Protein AF-A0A919ZYT2-F1 (afdb_monomer_lite)

Structure (mmCIF, N/CA/C/O backbone):
data_AF-A0A919ZYT2-F1
#
_entry.id   AF-A0A919ZYT2-F1
#
loop_
_atom_site.group_PDB
_atom_site.id
_atom_site.type_symbol
_atom_site.label_atom_id
_atom_site.label_alt_id
_atom_site.label_comp_id
_atom_site.label_asym_id
_atom_site.label_entity_id
_atom_site.label_seq_id
_atom_site.pdbx_PDB_ins_code
_atom_site.Cartn_x
_atom_site.Cartn_y
_atom_site.Cartn_z
_atom_site.occupancy
_atom_site.B_iso_or_equiv
_atom_site.auth_seq_id
_atom_site.auth_comp_id
_atom_site.auth_asym_id
_atom_site.auth_atom_id
_atom_site.pdbx_PDB_model_num
ATOM 1 N N . MET A 1 1 ? -15.540 -2.327 13.214 1.00 81.44 1 MET A N 1
ATOM 2 C CA . MET A 1 1 ? -14.939 -3.097 12.108 1.00 81.44 1 MET A CA 1
ATOM 3 C C . MET A 1 1 ? -13.554 -2.520 11.937 1.00 81.44 1 MET A C 1
ATOM 5 O O . MET A 1 1 ? -13.462 -1.298 11.930 1.00 81.44 1 MET A O 1
ATOM 9 N N . ALA A 1 2 ? -12.532 -3.370 11.869 1.00 93.25 2 ALA A N 1
ATOM 10 C CA . ALA A 1 2 ? -11.154 -2.923 11.723 1.00 93.25 2 ALA A CA 1
ATOM 11 C C . ALA A 1 2 ? -10.969 -2.165 10.400 1.00 93.25 2 ALA A C 1
ATOM 13 O O . ALA A 1 2 ? -11.539 -2.559 9.382 1.00 93.25 2 ALA A O 1
ATOM 14 N N . THR A 1 3 ? -10.181 -1.091 10.424 1.00 97.62 3 THR A N 1
ATOM 15 C CA . THR A 1 3 ? -9.808 -0.326 9.226 1.00 97.62 3 THR A CA 1
ATOM 16 C C . THR A 1 3 ? -8.878 -1.168 8.356 1.00 97.62 3 THR A C 1
ATOM 18 O O . THR A 1 3 ? -7.822 -1.604 8.813 1.00 97.62 3 THR A O 1
ATOM 21 N N . LYS A 1 4 ? -9.229 -1.391 7.093 1.00 98.31 4 LYS A N 1
ATOM 22 C CA . LYS A 1 4 ? -8.423 -2.173 6.152 1.00 98.31 4 LYS A CA 1
ATOM 23 C C . LYS A 1 4 ? -7.386 -1.297 5.476 1.00 98.31 4 LYS A C 1
ATOM 25 O O . LYS A 1 4 ? -7.728 -0.421 4.682 1.00 98.31 4 LYS A O 1
ATOM 30 N N . ILE A 1 5 ? -6.113 -1.562 5.738 1.00 98.31 5 ILE A N 1
ATOM 31 C CA . ILE A 1 5 ? -5.006 -0.774 5.195 1.00 98.31 5 ILE A CA 1
ATOM 32 C C . ILE A 1 5 ? -4.264 -1.590 4.142 1.00 98.31 5 ILE A C 1
ATOM 34 O O . ILE A 1 5 ? -3.571 -2.558 4.451 1.00 98.31 5 ILE A O 1
ATOM 38 N N . GLY A 1 6 ? -4.404 -1.191 2.881 1.00 98.12 6 GLY A N 1
ATOM 39 C CA . GLY A 1 6 ? -3.679 -1.766 1.759 1.00 98.12 6 GLY A CA 1
ATOM 40 C C . GLY A 1 6 ? -2.252 -1.239 1.665 1.00 98.12 6 GLY A C 1
ATOM 41 O O . GLY A 1 6 ? -2.021 -0.030 1.680 1.00 98.12 6 GLY A O 1
ATOM 42 N N . THR A 1 7 ? -1.287 -2.143 1.522 1.00 97.75 7 THR A N 1
ATOM 43 C CA . THR A 1 7 ? 0.126 -1.796 1.309 1.00 97.75 7 THR A CA 1
ATOM 44 C C . THR A 1 7 ? 0.849 -2.898 0.533 1.00 97.75 7 THR A C 1
ATOM 46 O O . THR A 1 7 ? 0.336 -4.008 0.362 1.00 97.75 7 THR A O 1
ATOM 49 N N . ARG A 1 8 ? 2.069 -2.620 0.070 1.00 95.94 8 ARG A N 1
ATOM 50 C CA . ARG A 1 8 ? 2.965 -3.646 -0.490 1.00 95.94 8 ARG A CA 1
ATOM 51 C C . ARG A 1 8 ? 3.556 -4.517 0.621 1.00 95.94 8 ARG A C 1
ATOM 53 O O . ARG A 1 8 ? 3.715 -4.087 1.755 1.00 95.94 8 ARG A O 1
ATOM 60 N N . GLY A 1 9 ? 3.988 -5.729 0.275 1.00 94.00 9 GLY A N 1
ATOM 61 C CA . GLY A 1 9 ? 4.523 -6.701 1.246 1.00 94.00 9 GLY A CA 1
ATOM 62 C C . GLY A 1 9 ? 5.970 -6.478 1.704 1.00 94.00 9 GLY A C 1
ATOM 63 O O . GLY A 1 9 ? 6.514 -7.301 2.435 1.00 94.00 9 GLY A O 1
ATOM 64 N N . SER A 1 10 ? 6.641 -5.413 1.253 1.00 93.31 10 SER A N 1
ATOM 65 C CA . SER A 1 10 ? 8.031 -5.157 1.651 1.00 93.31 10 SER A CA 1
ATOM 66 C C . SER A 1 10 ? 8.127 -4.733 3.121 1.00 93.31 10 SER A C 1
ATOM 68 O O . SER A 1 10 ? 7.240 -4.050 3.630 1.00 93.31 10 SER A O 1
ATOM 70 N N . LYS A 1 11 ? 9.244 -5.049 3.793 1.00 95.50 11 LYS A N 1
ATOM 71 C CA . LYS A 1 11 ? 9.474 -4.636 5.193 1.00 95.50 11 LYS A CA 1
ATOM 72 C C . LYS A 1 11 ? 9.326 -3.125 5.399 1.00 95.50 11 LYS A C 1
ATOM 74 O O . LYS A 1 11 ? 8.779 -2.699 6.408 1.00 95.50 11 LYS A O 1
ATOM 79 N N . LEU A 1 12 ? 9.791 -2.325 4.436 1.00 94.69 12 LEU A N 1
ATOM 80 C CA . LEU A 1 12 ? 9.654 -0.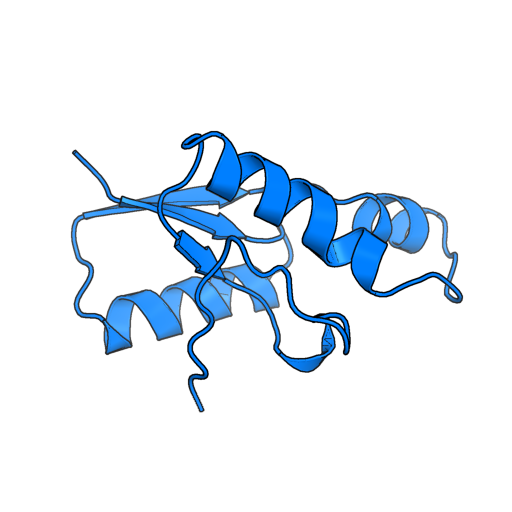869 4.483 1.00 94.69 12 LEU A CA 1
ATOM 81 C C . LEU A 1 12 ? 8.189 -0.434 4.362 1.00 94.69 12 LEU A C 1
ATOM 83 O O . LEU A 1 12 ? 7.750 0.422 5.116 1.00 94.69 12 LEU A O 1
ATOM 87 N N . ALA A 1 13 ? 7.433 -1.042 3.447 1.00 95.94 13 ALA A N 1
ATOM 88 C CA . ALA A 1 13 ? 6.022 -0.723 3.238 1.00 95.94 13 ALA A CA 1
ATOM 89 C C . ALA A 1 13 ? 5.154 -1.080 4.458 1.00 95.94 13 ALA A C 1
ATOM 91 O O . ALA A 1 13 ? 4.256 -0.322 4.808 1.00 95.94 13 ALA A O 1
ATOM 92 N N . LEU A 1 14 ? 5.467 -2.181 5.150 1.00 97.12 14 LEU A N 1
ATOM 93 C CA . LEU A 1 14 ? 4.835 -2.522 6.428 1.00 97.12 14 LEU A CA 1
ATOM 94 C C . LEU A 1 14 ? 5.191 -1.502 7.516 1.00 97.12 14 LEU A C 1
ATOM 96 O O . LEU A 1 14 ? 4.306 -1.014 8.206 1.00 97.12 14 LEU A O 1
ATOM 100 N N . LYS A 1 15 ? 6.464 -1.097 7.609 1.00 96.94 15 LYS A N 1
ATOM 101 C CA . LYS A 1 15 ? 6.881 -0.080 8.584 1.00 96.94 15 LYS A CA 1
ATOM 102 C C . LYS A 1 15 ? 6.223 1.283 8.341 1.00 96.94 15 LYS A C 1
ATOM 104 O O . LYS A 1 15 ? 5.967 2.016 9.288 1.00 96.94 15 LYS A O 1
ATOM 109 N N . GLN A 1 16 ? 5.941 1.621 7.084 1.00 97.06 16 GLN A N 1
ATOM 110 C CA . GLN A 1 16 ? 5.194 2.829 6.726 1.00 97.06 16 GLN A CA 1
ATOM 111 C C . GLN A 1 16 ? 3.741 2.778 7.202 1.00 97.06 16 GLN A C 1
ATOM 113 O O . GLN A 1 16 ? 3.209 3.818 7.576 1.00 97.06 16 GLN A O 1
ATOM 118 N N . VAL A 1 17 ? 3.115 1.596 7.233 1.00 97.50 17 VAL A N 1
ATOM 119 C CA . VAL A 1 17 ? 1.783 1.448 7.836 1.00 97.50 17 VAL A CA 1
ATOM 120 C C . VAL A 1 17 ? 1.842 1.781 9.320 1.00 97.50 17 VAL A C 1
ATOM 122 O O . VAL A 1 17 ? 1.040 2.602 9.744 1.00 97.50 17 VAL A O 1
ATOM 125 N N . ASP A 1 18 ? 2.816 1.241 10.065 1.00 96.31 18 ASP A N 1
ATOM 126 C CA . ASP A 1 18 ? 2.977 1.533 11.501 1.00 96.31 18 ASP A CA 1
ATOM 127 C C . ASP A 1 18 ? 3.045 3.045 11.776 1.00 96.31 18 ASP A C 1
ATOM 129 O O . ASP A 1 18 ? 2.378 3.542 12.677 1.00 96.31 18 ASP A O 1
ATOM 133 N N . ILE A 1 19 ? 3.823 3.779 10.971 1.00 96.06 19 ILE A N 1
ATOM 134 C CA . ILE A 1 19 ? 3.973 5.238 11.100 1.00 96.06 19 ILE A CA 1
ATOM 135 C C . ILE A 1 19 ? 2.631 5.940 10.862 1.00 96.06 19 ILE A C 1
ATOM 137 O O . ILE A 1 19 ? 2.225 6.795 11.642 1.00 96.06 19 ILE A O 1
ATOM 141 N N . VAL A 1 20 ? 1.924 5.570 9.791 1.00 96.50 20 VAL A N 1
ATOM 142 C CA . VAL A 1 20 ? 0.656 6.214 9.419 1.00 96.50 20 VAL A CA 1
ATOM 143 C C . VAL A 1 20 ? -0.446 5.924 10.438 1.00 96.50 20 VAL A C 1
ATOM 145 O O . VAL A 1 20 ? -1.223 6.820 10.756 1.00 96.50 20 VAL A O 1
ATOM 148 N N . VAL A 1 21 ? -0.541 4.698 10.962 1.00 96.50 21 VAL A N 1
ATOM 149 C CA . VAL A 1 21 ? -1.568 4.370 11.967 1.00 96.50 21 VAL A CA 1
ATOM 150 C C . VAL A 1 21 ? -1.295 5.047 13.304 1.00 96.50 21 VAL A C 1
ATOM 152 O O . VAL A 1 21 ? -2.251 5.445 13.965 1.00 96.50 21 VAL A O 1
ATOM 155 N N . GLU A 1 22 ? -0.024 5.217 13.678 1.00 95.94 22 GLU A N 1
ATOM 156 C CA . GLU A 1 22 ? 0.375 5.967 14.870 1.00 95.94 22 GLU A CA 1
ATOM 157 C C . GLU A 1 22 ? -0.018 7.445 14.736 1.00 95.94 22 GLU A C 1
ATOM 159 O O . GLU A 1 22 ? -0.729 7.964 15.595 1.00 95.94 22 GLU A O 1
ATOM 164 N N . GLU A 1 23 ? 0.339 8.084 13.619 1.00 95.56 23 GLU A N 1
ATOM 165 C CA . GLU A 1 23 ? 0.026 9.494 13.345 1.00 95.56 23 GLU A CA 1
ATOM 166 C C . GLU A 1 23 ? -1.488 9.760 13.275 1.00 95.56 23 GLU A C 1
ATOM 168 O O . GLU A 1 23 ? -1.986 10.775 13.759 1.00 95.56 23 GLU A O 1
ATOM 173 N N . LEU A 1 24 ? -2.251 8.830 12.691 1.00 95.00 24 LEU A N 1
ATOM 174 C CA . LEU A 1 24 ? -3.705 8.948 12.561 1.00 95.00 24 LEU A CA 1
ATOM 175 C C . LEU A 1 24 ? -4.479 8.441 13.790 1.00 95.00 24 LEU A C 1
ATOM 177 O O . LEU A 1 24 ? -5.708 8.538 13.811 1.00 95.00 24 LEU A O 1
ATOM 181 N N . GLY A 1 25 ? -3.799 7.887 14.798 1.00 96.12 25 GLY A N 1
ATOM 182 C CA . GLY A 1 25 ? -4.438 7.318 15.987 1.00 96.12 25 GLY A CA 1
ATOM 183 C C . GLY A 1 25 ? -5.357 6.126 15.690 1.00 96.12 25 GLY A C 1
ATOM 184 O O . GLY A 1 25 ? -6.358 5.926 16.382 1.00 96.12 25 GLY A O 1
ATOM 185 N N . ILE A 1 26 ? -5.053 5.340 14.653 1.00 96.25 26 ILE A N 1
ATOM 186 C CA . ILE A 1 26 ? -5.851 4.178 14.244 1.00 96.25 26 ILE A CA 1
ATOM 187 C C . ILE A 1 26 ? -5.440 2.971 15.091 1.00 96.25 26 ILE A C 1
ATOM 189 O O . ILE A 1 26 ? -4.358 2.414 14.926 1.00 96.25 26 ILE A O 1
ATOM 193 N N . SER A 1 27 ? -6.324 2.545 15.991 1.00 94.44 27 SER A N 1
ATOM 194 C CA . SER A 1 27 ? -6.062 1.446 16.931 1.00 94.44 27 SER A CA 1
ATOM 195 C C . SER A 1 27 ? -6.606 0.084 16.487 1.00 94.44 27 SER A C 1
ATOM 197 O O . SER A 1 27 ? -6.022 -0.938 16.839 1.00 94.44 27 SER A O 1
ATOM 199 N N . ASP A 1 28 ? -7.696 0.054 15.713 1.00 97.12 28 ASP A N 1
ATOM 200 C CA . ASP A 1 28 ? -8.322 -1.169 15.186 1.00 97.12 28 ASP A CA 1
ATOM 201 C C . ASP A 1 28 ? -8.155 -1.214 13.662 1.00 97.12 28 ASP A C 1
ATOM 203 O O . ASP A 1 28 ? -8.904 -0.566 12.921 1.00 97.12 28 ASP A O 1
ATOM 207 N N . TYR A 1 29 ? -7.133 -1.931 13.191 1.00 97.88 29 TYR A N 1
ATOM 208 C CA . TYR A 1 29 ? -6.820 -2.065 11.769 1.00 97.88 29 TYR A CA 1
ATOM 209 C C . TYR A 1 29 ? -6.3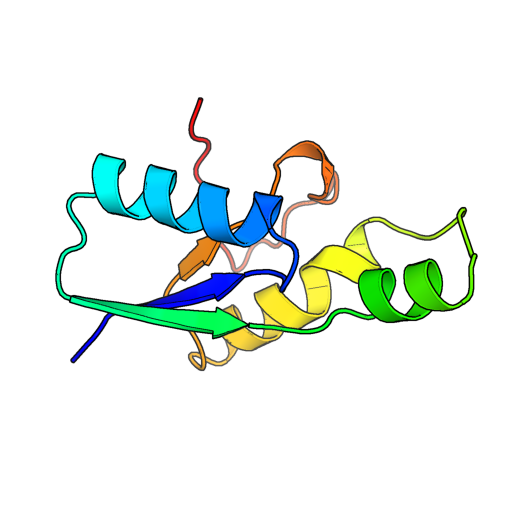18 -3.462 11.401 1.00 97.88 29 TYR A C 1
ATOM 211 O O . TYR A 1 29 ? -5.770 -4.192 12.226 1.00 97.88 29 TYR A O 1
ATOM 219 N N . GLU A 1 30 ? -6.475 -3.810 10.126 1.00 97.75 30 GLU A N 1
ATOM 220 C CA . GLU A 1 30 ? -5.851 -4.979 9.514 1.00 97.75 30 GLU A CA 1
ATOM 221 C C . GLU A 1 30 ? -5.024 -4.574 8.292 1.00 97.75 30 GLU A C 1
ATOM 223 O O . GLU A 1 30 ? -5.407 -3.699 7.512 1.00 97.75 30 GLU A O 1
ATOM 228 N N . VAL A 1 31 ? -3.869 -5.218 8.121 1.00 98.00 31 VAL A N 1
ATOM 229 C CA . VAL A 1 31 ? -2.988 -4.962 6.980 1.00 98.00 31 VAL A CA 1
ATOM 230 C C . VAL A 1 31 ? -3.332 -5.917 5.846 1.00 98.00 31 VAL A C 1
ATOM 232 O O . VAL A 1 31 ? -3.173 -7.132 5.961 1.00 98.00 31 VAL A O 1
ATOM 235 N N . VAL A 1 32 ? -3.743 -5.353 4.715 1.00 98.12 32 VAL A N 1
ATOM 236 C CA . VAL A 1 32 ? -4.023 -6.084 3.482 1.00 98.12 32 VAL A CA 1
ATOM 237 C C . VAL A 1 32 ? -2.812 -5.960 2.563 1.00 98.12 32 VAL A C 1
ATOM 239 O O . VAL A 1 32 ? -2.605 -4.948 1.893 1.00 98.12 32 VAL A O 1
ATOM 242 N N . VAL A 1 33 ? -1.986 -7.006 2.530 1.00 97.31 33 VAL A N 1
ATOM 243 C CA . VAL A 1 33 ? -0.816 -7.051 1.645 1.00 97.31 33 VAL A CA 1
ATOM 244 C C . VAL A 1 33 ? -1.259 -7.286 0.205 1.00 97.31 33 VAL A C 1
ATOM 246 O O . VAL A 1 33 ? -1.910 -8.282 -0.111 1.00 97.31 33 VAL A O 1
ATOM 249 N N . ILE A 1 34 ? -0.864 -6.380 -0.685 1.00 96.44 34 ILE A N 1
ATOM 250 C CA . ILE A 1 34 ? -1.230 -6.404 -2.099 1.00 96.44 34 ILE A CA 1
ATOM 251 C C . ILE A 1 34 ? 0.046 -6.547 -2.921 1.00 96.44 34 ILE A C 1
ATOM 253 O O . ILE A 1 34 ? 0.940 -5.701 -2.873 1.00 96.44 34 ILE A O 1
ATOM 257 N N . LYS A 1 35 ? 0.133 -7.647 -3.676 1.00 93.50 35 LYS A N 1
ATOM 258 C CA . LYS A 1 35 ? 1.229 -7.884 -4.617 1.00 93.50 35 LYS A CA 1
ATOM 259 C C . LYS A 1 35 ? 0.932 -7.160 -5.925 1.00 93.50 35 LYS A C 1
ATOM 261 O O . LYS A 1 35 ? -0.125 -7.358 -6.520 1.00 93.50 35 LYS A O 1
ATOM 266 N N . THR A 1 36 ? 1.862 -6.319 -6.355 1.00 91.56 36 THR A N 1
ATOM 267 C CA . THR A 1 36 ? 1.705 -5.458 -7.533 1.00 91.56 36 THR A CA 1
ATOM 268 C C . THR A 1 36 ? 2.468 -6.024 -8.733 1.00 91.56 36 THR A C 1
ATOM 270 O O . THR A 1 36 ? 3.343 -6.882 -8.583 1.00 91.56 36 THR A O 1
ATOM 273 N N . GLU A 1 37 ? 2.176 -5.544 -9.944 1.00 89.56 37 GLU A N 1
ATOM 274 C CA . GLU A 1 37 ? 2.940 -5.952 -11.133 1.00 89.56 37 GLU A CA 1
ATOM 275 C C . GLU A 1 37 ? 4.400 -5.481 -11.043 1.00 89.56 37 GLU A C 1
ATOM 277 O O . GLU A 1 37 ? 5.312 -6.177 -11.492 1.00 89.56 37 GLU A O 1
ATOM 282 N N . GLY A 1 38 ? 4.643 -4.333 -10.404 1.00 87.19 38 GLY A N 1
ATOM 283 C CA . GLY A 1 38 ? 5.988 -3.836 -10.130 1.00 87.19 38 GLY A CA 1
ATOM 284 C C . GLY A 1 38 ? 6.781 -4.781 -9.225 1.00 87.19 38 GLY A C 1
ATOM 285 O O . GLY A 1 38 ? 7.960 -5.024 -9.484 1.00 87.19 38 GLY A O 1
ATOM 286 N N . ASP A 1 39 ? 6.135 -5.379 -8.217 1.00 87.12 39 ASP A N 1
ATOM 287 C CA . ASP A 1 39 ? 6.758 -6.407 -7.369 1.00 87.12 39 ASP A CA 1
ATOM 288 C C . ASP A 1 39 ? 7.146 -7.635 -8.192 1.00 87.12 39 ASP A C 1
ATOM 290 O O . ASP A 1 39 ? 8.294 -8.074 -8.153 1.00 87.12 39 ASP A O 1
ATOM 294 N N . ARG A 1 40 ? 6.208 -8.148 -8.996 1.00 89.56 40 ARG A N 1
ATOM 295 C CA . ARG A 1 40 ? 6.423 -9.336 -9.831 1.00 89.56 40 ARG A CA 1
ATOM 296 C C . ARG A 1 40 ? 7.570 -9.134 -10.826 1.00 89.56 40 ARG A C 1
ATOM 298 O O . ARG A 1 40 ? 8.421 -10.002 -10.975 1.00 89.56 40 ARG A O 1
ATOM 305 N N . ARG A 1 41 ? 7.636 -7.970 -11.477 1.00 88.88 41 ARG A N 1
ATOM 306 C CA . ARG A 1 41 ? 8.720 -7.624 -12.414 1.00 88.88 41 ARG A CA 1
ATOM 307 C C . ARG A 1 41 ? 10.065 -7.435 -11.717 1.00 88.88 41 ARG A C 1
ATOM 309 O O . ARG A 1 41 ? 11.085 -7.832 -12.276 1.00 88.88 41 ARG A O 1
ATOM 316 N N . SER A 1 42 ? 10.070 -6.857 -10.516 1.00 87.00 42 SER A N 1
ATOM 317 C CA . SER A 1 42 ? 11.292 -6.699 -9.717 1.00 87.00 42 SER A CA 1
ATOM 318 C C . SER A 1 42 ? 11.865 -8.056 -9.301 1.00 87.00 42 SER A C 1
ATOM 320 O O . SER A 1 42 ? 13.074 -8.254 -9.380 1.00 87.00 42 SER A O 1
ATOM 322 N N . GLU A 1 43 ? 11.008 -9.008 -8.913 1.00 88.56 43 GLU A N 1
ATOM 323 C CA . GLU A 1 43 ? 11.403 -10.395 -8.616 1.00 88.56 43 GLU A CA 1
ATOM 324 C C . GLU A 1 43 ? 12.013 -11.100 -9.843 1.00 88.56 43 GLU A C 1
ATOM 326 O O . GLU A 1 43 ? 12.933 -11.900 -9.701 1.00 88.56 43 GLU A O 1
ATOM 331 N N . GLU A 1 44 ? 11.565 -10.756 -11.055 1.00 90.94 44 GLU A N 1
ATOM 332 C CA . GLU A 1 44 ? 12.144 -11.221 -12.328 1.00 90.94 44 GLU A CA 1
ATOM 333 C C . GLU A 1 44 ? 13.441 -10.484 -12.727 1.00 90.94 44 GLU A C 1
ATOM 335 O O . GLU A 1 44 ? 13.979 -10.722 -13.809 1.00 90.94 44 GLU A O 1
ATOM 340 N N . GLY A 1 45 ? 13.939 -9.561 -11.898 1.00 88.62 45 GLY A N 1
ATOM 341 C CA . GLY A 1 45 ? 15.154 -8.787 -12.166 1.00 88.62 45 GLY A CA 1
ATOM 342 C C . GLY A 1 45 ? 14.982 -7.653 -13.181 1.00 88.62 45 GLY A C 1
ATOM 343 O O . GLY A 1 45 ? 15.971 -7.061 -13.617 1.00 88.62 45 GLY A O 1
ATOM 344 N N . LYS A 1 46 ? 13.746 -7.312 -13.568 1.00 86.31 46 LYS A N 1
ATOM 345 C CA . LYS A 1 46 ? 13.487 -6.139 -14.414 1.00 86.31 46 LYS A CA 1
ATOM 346 C C . LYS A 1 46 ? 13.650 -4.880 -1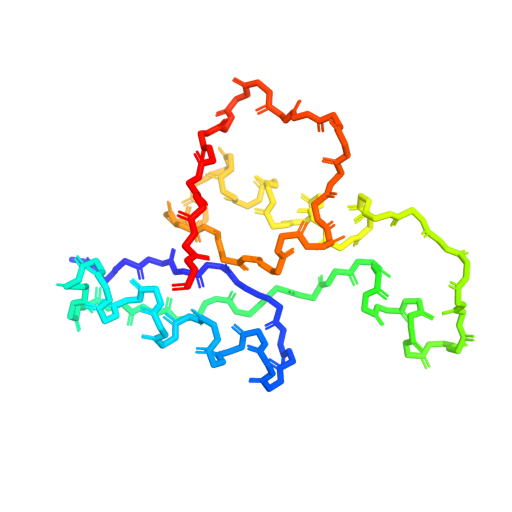3.576 1.00 86.31 46 LYS A C 1
ATOM 348 O O . LYS A 1 46 ? 13.190 -4.822 -12.443 1.00 86.31 46 LYS A O 1
ATOM 353 N N . THR A 1 47 ? 14.267 -3.856 -14.153 1.00 78.56 47 THR A N 1
ATOM 354 C CA . THR A 1 47 ? 14.565 -2.591 -13.459 1.00 78.56 47 THR A CA 1
ATOM 355 C C . THR A 1 47 ? 13.922 -1.374 -14.118 1.00 78.56 47 THR A C 1
ATOM 357 O O . THR A 1 47 ? 13.797 -0.333 -13.481 1.00 78.56 47 THR A O 1
ATOM 360 N N . GLN A 1 48 ? 13.473 -1.497 -15.372 1.00 75.19 48 GLN A N 1
ATOM 361 C CA . GLN A 1 48 ? 12.839 -0.414 -16.118 1.00 75.19 48 GLN A CA 1
ATOM 362 C C . GLN A 1 48 ? 11.361 -0.719 -16.350 1.00 75.19 48 GLN A C 1
ATOM 364 O O . GLN A 1 48 ? 10.991 -1.519 -17.209 1.00 75.19 48 GLN A O 1
ATOM 369 N N . PHE A 1 49 ? 10.506 -0.095 -15.549 1.00 80.56 49 PHE A N 1
ATOM 370 C CA . PHE A 1 49 ? 9.059 -0.209 -15.661 1.00 80.56 49 PHE A CA 1
ATOM 371 C C . PHE A 1 49 ? 8.381 1.012 -15.028 1.00 80.56 49 PHE A C 1
ATOM 373 O O . PHE A 1 49 ? 8.990 1.751 -14.256 1.00 80.56 49 PHE A O 1
ATOM 380 N N . ASP A 1 50 ? 7.127 1.248 -15.410 1.00 81.88 50 ASP A N 1
ATOM 381 C CA . ASP A 1 50 ? 6.343 2.403 -14.966 1.00 81.88 50 ASP A CA 1
ATOM 382 C C . ASP A 1 50 ? 6.017 2.306 -13.464 1.00 81.88 50 ASP A C 1
ATOM 384 O O . ASP A 1 50 ? 5.681 1.225 -12.971 1.00 81.88 50 ASP A O 1
ATOM 388 N N . LYS A 1 51 ? 6.065 3.436 -12.752 1.00 83.06 51 LYS A N 1
ATOM 389 C CA . LYS A 1 51 ? 5.633 3.558 -11.352 1.00 83.06 51 LYS A CA 1
ATOM 390 C C . LYS A 1 51 ? 4.184 3.126 -11.153 1.00 83.06 51 LYS A C 1
ATOM 392 O O . LYS A 1 51 ? 3.866 2.547 -10.118 1.00 83.06 51 LYS A O 1
ATOM 397 N N . LEU A 1 52 ? 3.332 3.324 -12.164 1.00 84.56 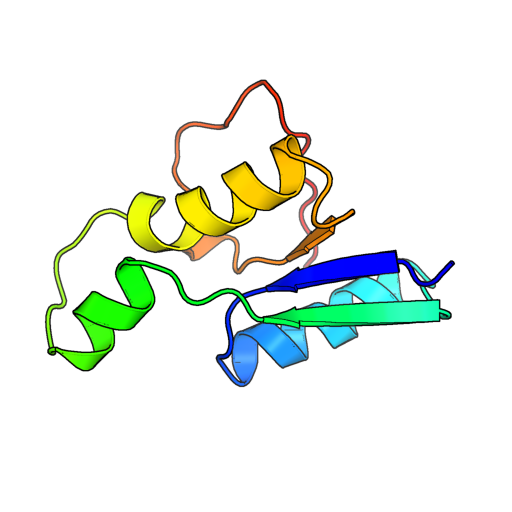52 LEU A N 1
ATOM 398 C CA . LEU A 1 52 ? 1.946 2.847 -12.154 1.00 84.56 52 LEU A CA 1
ATOM 399 C C . LEU A 1 52 ? 1.840 1.354 -11.808 1.00 84.56 52 LEU A C 1
ATOM 401 O O . LEU A 1 52 ? 0.912 0.962 -11.104 1.00 84.56 52 LEU A O 1
ATOM 405 N N . ASN A 1 53 ? 2.835 0.539 -12.185 1.00 86.75 53 ASN A N 1
ATOM 406 C CA . ASN A 1 53 ? 2.849 -0.894 -11.877 1.00 86.75 53 ASN A CA 1
ATOM 407 C C . ASN A 1 53 ? 2.918 -1.201 -10.372 1.00 86.75 53 ASN A C 1
ATOM 409 O O . ASN A 1 53 ? 2.596 -2.323 -9.986 1.00 86.75 53 ASN A O 1
ATOM 413 N N . PHE A 1 54 ? 3.346 -0.254 -9.530 1.00 84.69 54 PHE A N 1
ATOM 414 C CA . PHE A 1 54 ? 3.360 -0.398 -8.070 1.00 84.69 54 PHE A CA 1
ATOM 415 C C . PHE A 1 54 ? 2.088 0.109 -7.390 1.00 84.69 54 PHE A C 1
ATOM 417 O O . PHE A 1 54 ? 1.921 -0.132 -6.200 1.00 84.69 54 PHE A O 1
ATOM 424 N N . VAL A 1 55 ? 1.219 0.828 -8.100 1.00 90.69 55 VAL A N 1
ATOM 425 C CA . VAL A 1 55 ? 0.141 1.618 -7.482 1.00 90.69 55 VAL A CA 1
ATOM 426 C C . VAL A 1 55 ? -1.237 1.159 -7.954 1.00 90.69 55 VAL A C 1
ATOM 428 O O . VAL A 1 55 ? -2.150 1.033 -7.143 1.00 90.69 55 VAL A O 1
ATOM 431 N N . GLU A 1 56 ? -1.380 0.813 -9.234 1.00 92.06 56 GLU A N 1
ATOM 432 C CA . GLU A 1 56 ? -2.672 0.510 -9.864 1.00 92.06 56 GLU A CA 1
ATOM 433 C C . GLU A 1 56 ? -3.469 -0.585 -9.136 1.00 92.06 56 GLU A C 1
ATOM 435 O O . GLU A 1 56 ? -4.658 -0.421 -8.870 1.00 92.06 56 GLU A O 1
ATOM 440 N N . ALA A 1 57 ? -2.820 -1.689 -8.751 1.00 93.50 57 ALA A N 1
ATOM 441 C CA . ALA A 1 57 ? -3.492 -2.787 -8.051 1.00 93.50 57 ALA A CA 1
ATOM 442 C C . ALA A 1 57 ? -4.060 -2.364 -6.683 1.00 93.50 57 ALA A C 1
ATOM 444 O O . ALA A 1 57 ? -5.110 -2.857 -6.269 1.00 93.50 57 ALA A O 1
ATOM 445 N N . ILE A 1 58 ? -3.376 -1.450 -5.990 1.00 95.50 58 ILE A N 1
ATOM 446 C CA . ILE A 1 58 ? -3.788 -0.954 -4.675 1.00 95.50 58 ILE A CA 1
ATOM 447 C C . ILE A 1 58 ? -4.891 0.095 -4.835 1.00 95.50 58 ILE A C 1
ATOM 449 O O . ILE A 1 58 ? -5.914 0.004 -4.159 1.00 95.50 58 ILE A O 1
ATOM 453 N N . GLU A 1 59 ? -4.754 1.024 -5.786 1.00 95.00 59 GLU A N 1
ATOM 454 C CA . GLU A 1 59 ? -5.804 2.000 -6.100 1.00 95.00 59 GLU A CA 1
ATOM 455 C C . GLU A 1 59 ? -7.110 1.326 -6.531 1.00 95.00 59 GLU A C 1
ATOM 457 O O . GLU A 1 59 ? -8.181 1.724 -6.081 1.00 95.00 59 GLU A O 1
ATOM 462 N N . ASN A 1 60 ? -7.042 0.273 -7.351 1.00 95.19 60 ASN A N 1
ATOM 463 C CA . ASN A 1 60 ? -8.229 -0.466 -7.778 1.00 95.19 60 ASN A CA 1
ATOM 464 C C . ASN A 1 60 ? -8.962 -1.106 -6.593 1.00 95.19 60 ASN A C 1
ATOM 466 O O . ASN A 1 60 ? -10.189 -1.053 -6.535 1.00 95.19 60 ASN A O 1
ATOM 470 N N . LYS A 1 61 ? -8.222 -1.660 -5.626 1.00 97.38 61 LYS A N 1
ATOM 471 C CA . LYS A 1 61 ? -8.799 -2.204 -4.388 1.00 97.38 61 LYS A CA 1
ATOM 472 C C . LYS A 1 61 ? -9.427 -1.121 -3.516 1.00 97.38 61 LYS A C 1
ATOM 474 O O . LYS A 1 61 ? -10.515 -1.333 -2.989 1.00 97.38 61 LYS A O 1
ATOM 479 N N . LEU A 1 62 ? -8.781 0.038 -3.408 1.00 97.31 62 LEU A N 1
ATOM 480 C CA . LEU A 1 62 ? -9.322 1.182 -2.676 1.00 97.31 62 LEU A CA 1
ATOM 481 C C . LEU A 1 62 ? -10.619 1.696 -3.317 1.00 97.31 62 LEU A C 1
ATOM 483 O O . LEU A 1 62 ? -11.611 1.908 -2.631 1.00 97.31 62 LEU A O 1
ATOM 487 N N . ILE A 1 63 ? -10.650 1.826 -4.646 1.00 96.88 63 ILE A N 1
ATOM 488 C CA . ILE A 1 63 ? -11.842 2.254 -5.396 1.00 96.88 63 ILE A CA 1
ATOM 489 C C . ILE A 1 63 ? -12.980 1.230 -5.280 1.00 96.88 63 ILE A C 1
ATOM 491 O O . ILE A 1 63 ? -14.146 1.618 -5.243 1.00 96.88 63 ILE A O 1
ATOM 495 N N . ALA A 1 64 ? -12.657 -0.065 -5.233 1.00 97.06 64 ALA A N 1
ATOM 496 C CA . ALA A 1 64 ? -13.636 -1.137 -5.069 1.00 97.06 64 ALA A CA 1
ATOM 497 C C . ALA A 1 64 ? -14.196 -1.253 -3.637 1.00 97.06 64 ALA A C 1
ATOM 499 O O . ALA A 1 64 ? -15.196 -1.939 -3.443 1.00 97.06 64 ALA A O 1
ATOM 500 N N . GLY A 1 65 ? -13.578 -0.595 -2.648 1.00 96.69 65 GLY A N 1
ATOM 501 C CA . GLY A 1 65 ? -13.940 -0.730 -1.234 1.00 96.69 65 GLY A CA 1
ATOM 502 C C . GLY A 1 65 ? -13.416 -2.012 -0.574 1.00 96.69 65 GLY A C 1
ATOM 503 O O . GLY A 1 65 ? -13.891 -2.393 0.493 1.00 96.69 65 GLY A O 1
ATOM 504 N N . ASP A 1 66 ? -12.438 -2.688 -1.189 1.00 97.62 66 ASP A N 1
ATOM 505 C CA . ASP A 1 66 ? -11.759 -3.847 -0.588 1.00 97.62 66 ASP A CA 1
ATOM 506 C C . ASP A 1 66 ? -10.865 -3.433 0.593 1.00 97.62 66 ASP A C 1
ATOM 508 O O . ASP A 1 66 ? -10.611 -4.236 1.495 1.00 97.62 66 ASP A O 1
ATOM 512 N N . ILE A 1 67 ? -10.350 -2.203 0.542 1.00 98.31 67 ILE A N 1
ATOM 513 C CA . ILE A 1 67 ? -9.521 -1.551 1.559 1.00 98.31 67 ILE A CA 1
ATOM 514 C C . ILE A 1 67 ? -10.043 -0.133 1.793 1.00 98.31 67 ILE A C 1
ATOM 516 O O . ILE A 1 67 ? -10.604 0.474 0.882 1.00 98.31 67 ILE A O 1
ATOM 520 N N . ASP A 1 68 ? -9.812 0.402 2.987 1.00 97.75 68 ASP A N 1
ATOM 521 C CA . ASP A 1 68 ? -10.263 1.735 3.393 1.00 97.75 68 ASP A CA 1
ATOM 522 C C . ASP A 1 68 ? -9.173 2.796 3.185 1.00 97.75 68 ASP A C 1
ATOM 524 O O . ASP A 1 68 ? -9.458 3.951 2.869 1.00 97.75 68 ASP A O 1
ATOM 528 N N . ILE A 1 69 ? -7.904 2.406 3.355 1.00 97.25 69 ILE A N 1
ATOM 529 C CA . ILE A 1 69 ? -6.731 3.278 3.225 1.00 97.25 69 ILE A CA 1
ATOM 530 C C . ILE A 1 69 ? -5.662 2.556 2.404 1.00 97.25 69 ILE A C 1
ATOM 532 O O . ILE A 1 69 ? -5.462 1.354 2.558 1.00 97.25 69 ILE A O 1
ATOM 536 N N . ALA A 1 70 ? -4.941 3.291 1.556 1.00 97.25 70 ALA A N 1
ATOM 537 C CA . ALA A 1 70 ? -3.739 2.811 0.881 1.00 97.25 70 ALA A CA 1
ATOM 538 C C . ALA A 1 70 ? -2.506 3.566 1.392 1.00 97.25 70 ALA A C 1
ATOM 540 O O . ALA A 1 70 ? -2.493 4.797 1.385 1.00 97.25 70 ALA A O 1
ATOM 541 N N . VAL A 1 71 ? -1.461 2.839 1.793 1.00 96.69 71 VAL A N 1
ATOM 542 C CA . VAL A 1 71 ? -0.181 3.416 2.229 1.00 96.69 71 VAL A CA 1
ATOM 543 C C . VAL A 1 71 ? 0.903 3.085 1.210 1.00 96.69 71 VAL A C 1
ATOM 545 O O . VAL A 1 71 ? 1.118 1.927 0.854 1.00 96.69 71 VAL A O 1
ATOM 548 N N . HIS A 1 72 ? 1.606 4.120 0.752 1.00 93.25 72 HIS A N 1
ATOM 549 C CA . HIS A 1 72 ? 2.665 4.018 -0.243 1.00 93.25 72 HIS A CA 1
ATOM 550 C C . HIS A 1 72 ? 3.829 4.945 0.073 1.00 93.25 72 HIS A C 1
ATOM 552 O O . HIS A 1 72 ? 3.661 6.035 0.614 1.00 93.25 72 HIS A O 1
ATOM 558 N N . SER A 1 73 ? 5.015 4.551 -0.386 1.00 91.56 73 SER A N 1
ATOM 559 C CA . SER A 1 73 ? 6.126 5.486 -0.503 1.00 91.56 73 SER A CA 1
ATOM 560 C C . SER A 1 73 ? 5.797 6.547 -1.555 1.00 91.56 73 SER A C 1
ATOM 562 O O . SER A 1 73 ? 5.535 6.209 -2.708 1.00 91.56 73 SER A O 1
ATOM 564 N N . ALA A 1 74 ? 5.901 7.829 -1.200 1.00 90.12 74 ALA A N 1
ATOM 565 C CA . ALA A 1 74 ? 5.619 8.937 -2.119 1.00 90.12 74 ALA A CA 1
ATOM 566 C C . ALA A 1 74 ? 6.419 8.849 -3.435 1.00 90.12 74 ALA A C 1
ATOM 568 O O . ALA A 1 74 ? 5.904 9.168 -4.504 1.00 90.12 74 ALA A O 1
ATOM 569 N N . LYS A 1 75 ? 7.657 8.332 -3.386 1.00 87.00 75 LYS A N 1
ATOM 570 C CA . LYS A 1 75 ? 8.503 8.128 -4.576 1.00 87.00 75 LYS A CA 1
ATOM 571 C C . LYS A 1 75 ? 7.892 7.177 -5.614 1.00 87.00 75 LYS A C 1
ATOM 573 O O . LYS A 1 75 ? 8.220 7.309 -6.793 1.00 87.00 75 LYS A O 1
ATOM 578 N N . ASP A 1 76 ? 7.050 6.237 -5.185 1.00 86.31 76 ASP A N 1
ATOM 579 C CA . ASP A 1 76 ? 6.433 5.218 -6.042 1.00 86.31 76 ASP A CA 1
ATOM 580 C C . ASP A 1 76 ? 5.122 5.724 -6.663 1.00 86.31 76 ASP A C 1
ATOM 582 O O . ASP A 1 76 ? 4.599 5.095 -7.578 1.00 86.31 76 ASP A O 1
ATOM 586 N N . MET A 1 77 ? 4.607 6.877 -6.221 1.00 88.50 77 MET A N 1
ATOM 587 C CA . MET A 1 77 ? 3.390 7.450 -6.786 1.00 88.50 77 MET A CA 1
ATOM 588 C C . MET A 1 77 ? 3.634 7.987 -8.209 1.00 88.50 77 MET A C 1
ATOM 590 O O . MET A 1 77 ? 4.679 8.598 -8.477 1.00 88.50 77 MET A O 1
ATOM 594 N N . PRO A 1 78 ? 2.684 7.780 -9.143 1.00 85.56 78 PRO A N 1
ATOM 595 C CA . PRO A 1 78 ? 2.737 8.400 -10.461 1.00 85.56 78 PRO A CA 1
ATOM 596 C C . PRO A 1 78 ? 2.608 9.923 -10.348 1.00 85.56 78 PRO A C 1
ATOM 598 O O . PRO A 1 78 ? 1.960 10.438 -9.440 1.00 85.56 78 PRO A O 1
ATOM 601 N N . ALA A 1 79 ? 3.185 10.646 -11.312 1.00 81.81 79 ALA A N 1
ATOM 602 C CA . ALA A 1 79 ? 3.088 12.109 -11.374 1.00 81.81 79 ALA A CA 1
ATOM 603 C C . ALA A 1 79 ? 1.663 12.604 -11.675 1.00 81.81 79 ALA A C 1
ATOM 605 O O . ALA A 1 79 ? 1.316 13.735 -11.350 1.00 81.81 79 ALA A O 1
ATOM 606 N N . LYS A 1 80 ? 0.849 11.765 -12.327 1.00 82.62 80 LYS A N 1
ATOM 607 C CA . LYS A 1 80 ? -0.559 12.048 -12.587 1.00 82.62 80 LYS A CA 1
ATOM 608 C C . LYS A 1 80 ? -1.409 11.404 -11.504 1.00 82.62 80 LYS A C 1
ATOM 610 O O . LYS A 1 80 ? -1.379 10.187 -11.329 1.00 82.62 80 LYS A O 1
ATOM 615 N N . ASP A 1 81 ? -2.193 12.226 -10.826 1.00 82.94 81 ASP A N 1
ATOM 616 C CA . ASP A 1 81 ? -3.099 11.769 -9.785 1.00 82.94 81 ASP A CA 1
ATOM 617 C C . ASP A 1 81 ? -4.342 11.088 -10.359 1.00 82.94 81 ASP A C 1
ATOM 619 O O . ASP A 1 81 ? -4.833 11.429 -11.440 1.00 82.94 81 ASP A O 1
ATOM 623 N N . ASN A 1 82 ? -4.873 10.133 -9.596 1.00 86.56 82 ASN A N 1
ATOM 624 C CA . ASN A 1 82 ? -6.169 9.537 -9.857 1.00 86.56 82 ASN A CA 1
ATOM 625 C C . ASN A 1 82 ? -7.261 10.440 -9.252 1.00 86.56 82 ASN A C 1
ATOM 627 O O . ASN A 1 82 ? -7.339 10.541 -8.028 1.00 86.56 82 ASN A O 1
ATOM 631 N N . PRO A 1 83 ? -8.122 11.088 -10.060 1.00 90.50 83 PRO A N 1
ATOM 632 C CA . PRO A 1 83 ? -9.081 12.084 -9.570 1.00 90.50 83 PRO A CA 1
ATOM 633 C C . PRO A 1 83 ? -10.174 11.495 -8.667 1.00 90.50 83 PRO A C 1
ATOM 635 O O . PRO A 1 83 ? -10.916 12.242 -8.036 1.00 90.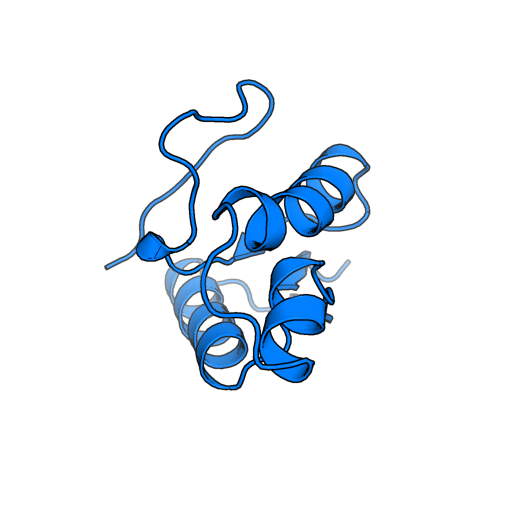50 83 PRO A O 1
ATOM 638 N N . LYS A 1 84 ? -10.297 10.162 -8.612 1.00 92.50 84 LYS A N 1
ATOM 639 C CA . LYS A 1 84 ? -11.229 9.464 -7.719 1.00 92.50 84 LYS A CA 1
ATOM 640 C C . LYS A 1 84 ? -10.694 9.311 -6.296 1.00 92.50 84 LYS A C 1
ATOM 642 O O . LYS A 1 84 ? -11.444 8.895 -5.421 1.00 92.50 84 LYS A O 1
ATOM 647 N N . LEU A 1 85 ? -9.412 9.595 -6.075 1.00 93.06 85 LEU A N 1
ATOM 648 C CA . LEU A 1 85 ? -8.724 9.341 -4.818 1.00 93.06 85 LEU A CA 1
ATOM 649 C C . LEU A 1 85 ? -8.198 10.639 -4.219 1.00 93.06 85 LEU A C 1
ATOM 651 O O . LEU A 1 85 ? -7.723 11.530 -4.921 1.00 93.06 85 LEU A O 1
ATOM 655 N N . LYS A 1 86 ? -8.250 10.720 -2.890 1.00 92.94 86 LYS A N 1
ATOM 656 C CA . LYS A 1 86 ? -7.633 11.803 -2.128 1.00 92.94 86 LYS A CA 1
ATOM 657 C C . LYS A 1 86 ? -6.301 11.322 -1.567 1.00 92.94 86 LYS A C 1
ATOM 659 O O . LYS A 1 86 ? -6.237 10.247 -0.978 1.00 92.94 86 LYS A O 1
ATOM 664 N N . LYS A 1 87 ? -5.250 12.121 -1.747 1.00 91.31 87 LYS A N 1
ATOM 665 C CA . LYS A 1 87 ? -3.900 11.824 -1.260 1.00 91.31 87 LYS A CA 1
ATOM 666 C C . LYS A 1 87 ? -3.563 12.707 -0.065 1.00 91.31 87 LYS A C 1
ATOM 668 O O . LYS A 1 87 ? -3.942 13.876 -0.028 1.00 91.31 87 LYS A O 1
ATOM 673 N N . PHE A 1 88 ? -2.821 12.137 0.873 1.00 91.62 88 PHE A N 1
ATOM 674 C CA . PHE A 1 88 ? -2.250 12.819 2.028 1.00 91.62 88 PHE A CA 1
ATOM 675 C C . PHE A 1 88 ? -0.762 12.473 2.087 1.00 91.62 88 PHE A C 1
ATOM 677 O O . PHE A 1 88 ? -0.379 11.357 1.730 1.00 91.62 88 PHE A O 1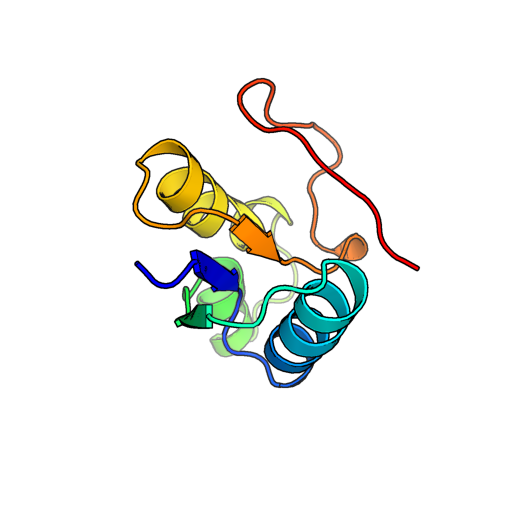
ATOM 684 N N . LEU A 1 89 ? 0.068 13.437 2.478 1.00 89.75 89 LEU A N 1
ATOM 685 C CA . LEU A 1 89 ? 1.510 13.259 2.623 1.00 89.75 89 LEU A CA 1
ATOM 686 C C . LEU A 1 89 ? 1.860 13.301 4.108 1.00 89.75 89 LEU A C 1
ATOM 688 O O . LEU A 1 89 ? 1.329 14.136 4.837 1.00 89.75 89 LEU A O 1
ATOM 692 N N . PHE A 1 90 ? 2.742 12.395 4.510 1.00 82.25 90 PHE A N 1
ATOM 693 C CA . PHE A 1 90 ? 3.261 12.254 5.864 1.00 82.25 90 PHE A CA 1
ATOM 694 C C . PHE A 1 90 ? 4.789 12.288 5.765 1.00 82.25 90 PHE A C 1
ATOM 696 O O . PHE A 1 90 ? 5.344 11.667 4.849 1.00 82.25 90 PHE A O 1
ATOM 703 N N . GLU A 1 91 ? 5.437 13.043 6.652 1.00 77.75 91 GLU A N 1
ATOM 704 C CA . GLU A 1 91 ? 6.895 13.235 6.709 1.00 77.75 91 GLU A CA 1
ATOM 705 C C . GLU A 1 91 ? 7.487 12.623 7.978 1.00 77.75 91 GLU A C 1
ATOM 707 O O . GLU A 1 91 ? 6.842 12.744 9.042 1.00 77.75 91 GLU A O 1
#

pLDDT: mean 92.07, std 5.71, range [75.19, 98.31]

Foldseek 3Di:
DAAEEEFAPDPVGVVQVVVVCVVVVRDGHDYDHDDFQVNVCVVVVDDDDALCRRPVRVVVCCLVVVGVHYTDDPVSDDPDDDPVDDDDDDD

Radius of gyration: 12.99 Å; chains: 1; bounding box: 30×24×33 Å

Secondary structure (DSSP, 8-state):
--EEEEE-SSHHHHHHHHHHHHHTT--SEEEEE---HHHHHHHTT-----GGGGTHHHHHHHHHTS-SEE---GGGS-SS--TTS------

Sequence (91 aa):
MATKIGTRGSKLALKQVDIVVEELGISDYEVVVIKTEGDRRSEEGKTQFDKLNFVEAIENKLIAGDIDIAVHSAKDMPAKDNPKLKKFLFE